Protein AF-A0A7Y2DEU7-F1 (afdb_monomer_lite)

Foldseek 3Di:
DVVVVVVVVVVVVVVVVVCVVCVPQDPPDPCCVPCVVVPQDPVNVVVVVVVVVDDPCCVVVVVVVVD

pLDDT: mean 76.3, std 12.98, range [54.78, 96.19]

Secondary structure (DSSP, 8-state):
-HHHHHHHHHHHHHHHHHHHHHTT--TTSHHHHHHGGGT--HHHHHHHHHHHT--HHHHHHHHHHH-

Sequence (67 aa):
MVGILSFLGFTMLVGIISYFATRTTDEKSSDGYFLGGRSLTAGVIAGSLLLTNLSTEQIVGLNGSAY

Structure (mmCIF, N/CA/C/O backbone):
data_AF-A0A7Y2DEU7-F1
#
_entry.id   AF-A0A7Y2DEU7-F1
#
loop_
_atom_site.group_PDB
_atom_site.id
_atom_site.type_symbol
_atom_site.label_atom_id
_atom_site.label_alt_id
_atom_site.label_comp_id
_atom_site.label_asym_id
_atom_site.label_entity_id
_atom_site.label_seq_id
_atom_site.pdbx_PDB_ins_code
_atom_site.Cartn_x
_atom_site.Cartn_y
_atom_site.Cartn_z
_atom_site.occupancy
_atom_site.B_iso_or_equiv
_atom_site.auth_seq_id
_atom_site.auth_comp_id
_atom_site.auth_asym_id
_atom_site.auth_atom_id
_atom_site.pdbx_PDB_model_num
ATOM 1 N N . MET A 1 1 ? 1.297 6.939 -23.763 1.00 69.81 1 MET A N 1
ATOM 2 C CA . MET A 1 1 ? -0.168 6.925 -23.543 1.00 69.81 1 MET A CA 1
ATOM 3 C C . MET A 1 1 ? -0.567 5.922 -22.459 1.00 69.81 1 MET A C 1
ATOM 5 O O . MET A 1 1 ? -1.035 6.357 -21.419 1.00 69.81 1 MET A O 1
ATOM 9 N N . VAL A 1 2 ? -0.311 4.617 -22.636 1.00 89.19 2 VAL A N 1
ATOM 10 C CA . VAL A 1 2 ? -0.712 3.563 -21.673 1.00 89.19 2 VAL A CA 1
ATOM 11 C C . VAL A 1 2 ? -0.125 3.760 -20.267 1.00 89.19 2 VAL A C 1
ATOM 13 O O . VAL A 1 2 ? -0.864 3.647 -19.300 1.00 89.19 2 VAL A O 1
ATOM 16 N N . GLY A 1 3 ? 1.153 4.148 -20.143 1.00 90.00 3 GLY A N 1
ATOM 17 C CA . GLY A 1 3 ? 1.799 4.340 -18.832 1.00 90.00 3 GLY A CA 1
ATOM 18 C C . GLY A 1 3 ? 1.193 5.453 -17.964 1.00 90.00 3 GLY A C 1
ATOM 19 O O . GLY A 1 3 ? 1.073 5.305 -16.752 1.00 90.00 3 GLY A O 1
ATOM 20 N N . ILE A 1 4 ? 0.755 6.557 -18.579 1.00 93.38 4 ILE A N 1
ATOM 21 C CA . ILE A 1 4 ? 0.091 7.659 -17.860 1.00 93.38 4 ILE A CA 1
ATOM 22 C C . ILE A 1 4 ? -1.310 7.222 -17.421 1.00 93.38 4 ILE A C 1
ATOM 24 O O . ILE A 1 4 ? -1.727 7.509 -16.303 1.00 93.38 4 ILE A O 1
ATOM 28 N N . LEU A 1 5 ? -2.013 6.480 -18.282 1.00 94.62 5 LEU A N 1
ATOM 29 C CA . LEU A 1 5 ? -3.335 5.945 -17.974 1.00 94.62 5 LEU A CA 1
ATOM 30 C C . LEU A 1 5 ? -3.280 4.933 -16.819 1.00 94.62 5 LEU A C 1
ATOM 32 O O . LEU A 1 5 ? -4.117 4.985 -15.923 1.00 94.62 5 LEU A O 1
ATOM 36 N N . SER A 1 6 ? -2.279 4.045 -16.807 1.00 93.25 6 SER A N 1
ATOM 37 C CA . SER A 1 6 ? -2.083 3.074 -15.725 1.00 93.25 6 SER A CA 1
ATOM 38 C C . SER A 1 6 ? -1.659 3.739 -14.419 1.00 93.25 6 SER A C 1
ATOM 40 O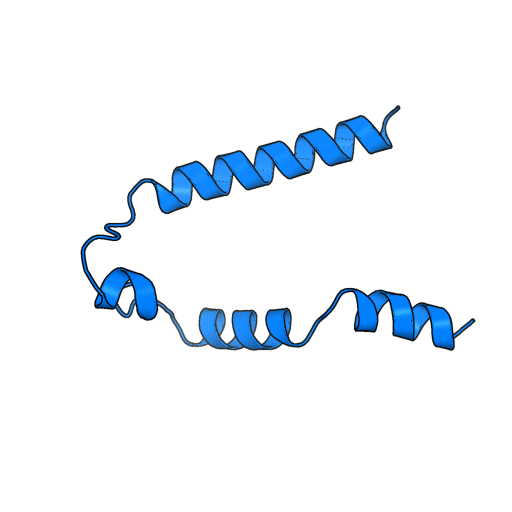 O . SER A 1 6 ? -2.150 3.345 -13.365 1.00 93.25 6 SER A O 1
ATOM 42 N N . PHE A 1 7 ? -0.796 4.761 -14.481 1.00 92.81 7 PHE A N 1
ATOM 43 C CA . PHE A 1 7 ? -0.410 5.544 -13.306 1.00 92.81 7 PHE A CA 1
ATOM 44 C C . PHE A 1 7 ? -1.637 6.202 -12.671 1.00 92.81 7 PHE A C 1
ATOM 46 O O . PHE A 1 7 ? -1.953 5.928 -11.519 1.00 92.81 7 PHE A O 1
ATOM 53 N N . LEU A 1 8 ? -2.384 6.991 -13.450 1.00 96.19 8 LEU A N 1
ATOM 54 C CA . LEU A 1 8 ? -3.575 7.681 -12.954 1.00 96.19 8 LEU A CA 1
ATOM 55 C C . LEU A 1 8 ? -4.651 6.700 -12.474 1.00 96.19 8 LEU A C 1
ATOM 57 O O . LEU A 1 8 ? -5.245 6.921 -11.421 1.00 96.19 8 LEU A O 1
ATOM 61 N N . GLY A 1 9 ? -4.871 5.603 -13.205 1.00 95.88 9 GLY A N 1
ATOM 62 C CA . GLY A 1 9 ? -5.831 4.568 -12.827 1.00 95.88 9 GLY A CA 1
ATOM 63 C C . GLY A 1 9 ? -5.485 3.905 -11.495 1.00 95.88 9 GLY A C 1
ATOM 64 O O . GLY A 1 9 ? -6.348 3.793 -10.626 1.00 95.88 9 GLY A O 1
ATOM 65 N N . PHE A 1 10 ? -4.223 3.516 -11.297 1.00 95.12 10 PHE A N 1
ATOM 66 C CA . PHE A 1 10 ? -3.788 2.882 -10.054 1.00 95.12 10 PHE A CA 1
ATOM 67 C C . PHE A 1 10 ? -3.774 3.868 -8.880 1.00 95.12 10 PHE A C 1
ATOM 69 O O . PHE A 1 10 ? -4.284 3.549 -7.808 1.00 95.12 10 PHE A O 1
ATOM 76 N N . THR A 1 11 ? -3.268 5.089 -9.079 1.00 95.06 11 THR A N 1
ATOM 77 C CA . THR A 1 11 ? -3.263 6.133 -8.043 1.00 95.06 11 THR A CA 1
ATOM 78 C C . THR A 1 11 ? -4.678 6.479 -7.588 1.00 95.06 11 THR A C 1
ATOM 80 O O . THR A 1 11 ? -4.932 6.562 -6.386 1.00 95.06 11 THR A O 1
ATOM 83 N N . MET A 1 12 ? -5.617 6.638 -8.525 1.00 95.81 12 MET A N 1
ATOM 84 C CA . MET A 1 12 ? -7.011 6.924 -8.194 1.00 95.81 12 MET A CA 1
ATOM 85 C C . MET A 1 12 ? -7.675 5.735 -7.491 1.00 95.81 12 MET A C 1
ATOM 87 O O . MET A 1 12 ? -8.371 5.939 -6.501 1.00 95.81 12 MET A O 1
ATOM 91 N N . LEU A 1 13 ? -7.419 4.502 -7.939 1.00 95.75 13 LEU A N 1
ATOM 92 C CA . LEU A 1 13 ? -7.914 3.288 -7.285 1.00 95.75 13 LEU A CA 1
ATOM 93 C C . LEU A 1 13 ? -7.454 3.212 -5.826 1.00 95.75 13 LEU A C 1
ATOM 95 O O . LEU A 1 13 ? -8.286 3.043 -4.934 1.00 95.75 13 LEU A O 1
ATOM 99 N N . VAL A 1 14 ? -6.153 3.378 -5.575 1.00 94.19 14 VAL A N 1
ATOM 100 C CA . VAL A 1 14 ? -5.596 3.354 -4.215 1.00 94.19 14 VAL A CA 1
ATOM 101 C C . VAL A 1 14 ? -6.202 4.476 -3.373 1.00 94.19 14 VAL A C 1
ATOM 103 O O . VAL A 1 14 ? -6.644 4.223 -2.255 1.00 94.19 14 VAL A O 1
ATOM 106 N N . GLY A 1 15 ? -6.297 5.695 -3.915 1.00 91.88 15 GLY A N 1
ATOM 107 C CA . GLY A 1 15 ? -6.898 6.833 -3.216 1.00 91.88 15 GLY A CA 1
ATOM 108 C C . GLY A 1 15 ? -8.361 6.598 -2.829 1.00 91.88 15 GLY A C 1
ATOM 109 O O . GLY A 1 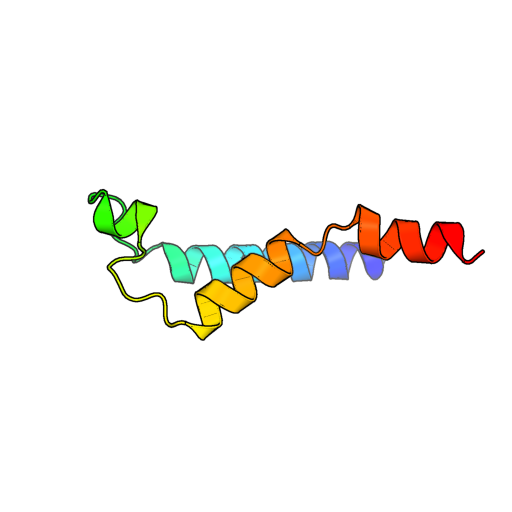15 ? -8.752 6.889 -1.699 1.00 91.88 15 GLY A O 1
ATOM 110 N N . ILE A 1 16 ? -9.155 6.016 -3.731 1.00 93.69 16 ILE A N 1
ATOM 111 C CA . ILE A 1 16 ? -10.562 5.683 -3.483 1.00 93.69 16 ILE A CA 1
ATOM 112 C C . ILE A 1 16 ? -10.682 4.626 -2.380 1.00 93.69 16 ILE A C 1
ATOM 114 O O . ILE A 1 16 ? -11.451 4.821 -1.437 1.00 93.69 16 ILE A O 1
ATOM 118 N N . ILE A 1 17 ? -9.922 3.529 -2.467 1.00 91.00 17 ILE A N 1
ATOM 119 C CA . ILE A 1 17 ? -9.959 2.457 -1.461 1.00 91.00 17 ILE A CA 1
ATOM 120 C C . ILE A 1 17 ? -9.554 2.999 -0.088 1.00 91.00 17 ILE A C 1
ATOM 122 O O . ILE A 1 17 ? -10.273 2.771 0.883 1.00 91.00 17 ILE A O 1
ATOM 126 N N . SER A 1 18 ? -8.462 3.763 -0.012 1.00 87.50 18 SER A N 1
ATOM 127 C CA . SER A 1 18 ? -8.003 4.381 1.236 1.00 87.50 18 SER A CA 1
ATOM 128 C C . SER A 1 18 ? -9.050 5.327 1.821 1.00 87.50 18 SER A C 1
ATOM 130 O O . SER A 1 18 ? -9.326 5.271 3.014 1.00 87.50 18 SER A O 1
ATOM 132 N N . TYR A 1 19 ? -9.702 6.147 0.992 1.00 85.31 19 TYR A N 1
ATOM 133 C CA . TYR A 1 19 ? -10.768 7.034 1.458 1.00 85.31 19 TYR A CA 1
ATOM 134 C C . TYR A 1 19 ? -11.956 6.252 2.034 1.00 85.31 19 TYR A C 1
ATOM 136 O O . TYR A 1 19 ? -12.432 6.561 3.125 1.00 85.31 19 TYR A O 1
ATOM 144 N N . PHE A 1 20 ? -12.420 5.207 1.343 1.00 84.81 20 PHE A N 1
ATOM 145 C CA . PHE A 1 20 ? -13.514 4.374 1.844 1.00 84.81 20 PHE A CA 1
ATOM 146 C C . PHE A 1 20 ? -13.139 3.565 3.090 1.00 84.81 20 PHE A C 1
ATOM 148 O O . PHE A 1 20 ? -13.999 3.368 3.946 1.00 84.81 20 PHE A O 1
ATOM 155 N N . ALA A 1 21 ? -11.887 3.126 3.213 1.00 81.06 21 ALA A N 1
ATOM 156 C CA . ALA A 1 21 ? -11.400 2.419 4.393 1.00 81.06 21 ALA A CA 1
ATOM 157 C C . ALA A 1 21 ? -11.276 3.351 5.612 1.00 81.06 21 ALA A C 1
ATOM 159 O O . ALA A 1 21 ? -11.685 2.977 6.708 1.00 81.06 21 ALA A O 1
ATOM 160 N N . THR A 1 22 ? -10.782 4.579 5.424 1.00 76.88 22 THR A N 1
ATOM 161 C CA . THR A 1 22 ? -10.527 5.526 6.522 1.00 76.88 22 THR A CA 1
ATOM 162 C C . THR A 1 22 ? -11.761 6.344 6.921 1.00 76.88 22 THR A C 1
ATOM 164 O O . THR A 1 22 ? -11.845 6.795 8.058 1.00 76.88 22 THR A O 1
ATOM 167 N N . ARG A 1 23 ? -12.775 6.511 6.055 1.00 73.44 23 ARG A N 1
ATOM 168 C CA . ARG A 1 23 ? -13.948 7.371 6.352 1.00 73.44 23 ARG A CA 1
ATOM 169 C C . ARG A 1 23 ? -14.788 6.950 7.566 1.00 73.44 23 ARG A C 1
ATOM 171 O O . ARG A 1 23 ? -15.637 7.723 7.998 1.00 73.44 23 ARG A O 1
ATOM 178 N N . THR A 1 24 ? -14.642 5.712 8.039 1.00 64.75 24 THR A N 1
ATOM 179 C CA . THR A 1 24 ? -15.370 5.193 9.208 1.00 64.75 24 THR A CA 1
ATOM 180 C C . THR A 1 24 ? -14.509 5.138 10.469 1.00 64.75 24 THR A C 1
ATOM 182 O O . THR A 1 24 ? -15.014 4.740 11.518 1.00 64.75 24 THR A O 1
ATOM 185 N N . THR A 1 25 ? -13.228 5.505 10.370 1.00 61.47 25 THR A N 1
ATOM 186 C CA . THR A 1 25 ? -12.306 5.546 11.504 1.00 61.47 25 THR A CA 1
ATOM 187 C C . THR A 1 25 ? -12.598 6.780 12.349 1.00 61.47 25 THR A C 1
ATOM 189 O O . THR A 1 25 ? -12.646 7.905 11.852 1.00 61.47 25 THR A O 1
ATOM 192 N N . ASP A 1 26 ? -12.821 6.559 13.641 1.00 54.78 26 ASP A N 1
ATOM 193 C CA . ASP A 1 26 ? -13.089 7.614 14.613 1.00 54.78 26 ASP A CA 1
ATOM 194 C C . ASP A 1 26 ? -11.756 8.221 15.094 1.00 54.78 26 ASP A C 1
ATOM 196 O O . ASP A 1 26 ? -11.119 7.739 16.029 1.00 54.78 26 ASP A O 1
ATOM 200 N N . GLU A 1 27 ? -11.304 9.276 14.415 1.00 58.00 27 GLU A N 1
ATOM 201 C CA . GLU A 1 27 ? -10.050 10.008 14.691 1.00 58.00 27 GLU A CA 1
ATOM 202 C C . GLU A 1 27 ? -10.135 10.908 15.949 1.00 58.00 27 GLU A C 1
ATOM 204 O O . GLU A 1 27 ? -9.217 11.669 16.251 1.00 58.00 27 GLU A O 1
ATOM 209 N N . LYS A 1 28 ? -11.250 10.872 16.696 1.00 56.28 28 LYS A N 1
ATOM 210 C CA . LYS A 1 28 ? -11.492 11.757 17.853 1.00 56.28 28 LYS A CA 1
ATOM 211 C C . LYS A 1 28 ? -10.826 11.303 19.154 1.00 56.28 28 LYS A C 1
ATOM 213 O O . LYS A 1 28 ? -10.829 12.063 20.121 1.00 56.28 28 LYS A O 1
ATOM 218 N N . SER A 1 29 ? -10.266 10.094 19.202 1.00 57.88 29 SER A N 1
ATOM 219 C CA . SER A 1 29 ? -9.565 9.563 20.378 1.00 57.88 29 SER A CA 1
ATOM 220 C C . SER A 1 29 ? -8.094 9.293 20.061 1.00 57.88 29 SER A C 1
ATOM 222 O O . SER A 1 29 ? -7.793 8.624 19.072 1.00 57.88 29 SER A O 1
ATOM 224 N N . SER A 1 30 ? -7.177 9.754 20.925 1.00 56.59 30 SER A N 1
ATOM 225 C CA . SER A 1 30 ? -5.727 9.493 20.811 1.00 56.59 30 SER A CA 1
ATOM 226 C C . SER A 1 30 ? -5.394 8.005 20.657 1.00 56.59 30 SER A C 1
ATOM 228 O O . SER A 1 30 ? -4.439 7.662 19.965 1.00 56.59 30 SER A O 1
ATOM 230 N N . ASP A 1 31 ? -6.198 7.111 21.236 1.00 55.44 31 ASP A N 1
ATOM 231 C CA . ASP A 1 31 ? -5.998 5.661 21.107 1.00 55.44 31 ASP A CA 1
ATOM 232 C C . ASP A 1 31 ? -6.337 5.136 19.700 1.00 55.44 31 ASP A C 1
ATOM 234 O O . ASP A 1 31 ? -5.733 4.172 19.222 1.00 55.44 31 ASP A O 1
ATOM 238 N N . GLY A 1 32 ? -7.287 5.774 19.010 1.00 58.75 32 GLY A N 1
ATOM 239 C CA . GLY A 1 32 ? -7.612 5.491 17.611 1.00 58.75 32 GLY A CA 1
ATOM 240 C C . GLY A 1 32 ? -6.513 5.978 16.668 1.00 58.75 32 GLY A C 1
ATOM 241 O O . GLY A 1 32 ? -6.080 5.225 15.800 1.00 58.75 32 GLY A O 1
ATOM 242 N N . TYR A 1 33 ? -6.001 7.187 16.916 1.00 62.47 33 TYR A N 1
ATOM 243 C CA . TYR A 1 33 ? -4.981 7.840 16.090 1.00 62.47 33 TYR A CA 1
ATOM 244 C C . TYR A 1 33 ? -3.596 7.174 16.185 1.00 62.47 33 TYR A C 1
ATOM 246 O O . TYR A 1 33 ? -2.934 6.970 15.170 1.00 62.47 33 TYR A O 1
ATOM 254 N N . PHE A 1 34 ? -3.147 6.803 17.393 1.00 60.59 34 PHE A N 1
ATOM 255 C CA . PHE A 1 34 ? -1.790 6.272 17.606 1.00 60.59 34 PHE A CA 1
ATOM 256 C C . PHE A 1 34 ? -1.699 4.740 17.642 1.00 60.59 34 PHE A C 1
ATOM 258 O O . PHE A 1 34 ? -0.640 4.192 17.342 1.00 60.59 34 PHE A O 1
ATOM 265 N N . LEU A 1 35 ? -2.776 4.035 18.007 1.00 60.44 35 LEU A N 1
ATOM 266 C CA . LEU A 1 35 ? -2.767 2.571 18.165 1.00 60.44 35 LEU A CA 1
ATOM 267 C C . LEU A 1 35 ? -3.798 1.853 17.282 1.00 60.44 35 LEU A C 1
ATOM 269 O O . LEU A 1 35 ? -3.976 0.640 17.438 1.00 60.44 35 LEU A O 1
ATOM 273 N N . GLY A 1 36 ? -4.513 2.563 16.396 1.00 63.94 36 GLY A N 1
ATOM 274 C CA . GLY A 1 36 ? -5.595 1.974 15.599 1.00 63.94 36 GLY A CA 1
ATOM 275 C C . GLY A 1 36 ? -6.630 1.258 16.476 1.00 63.94 36 GLY A C 1
ATOM 276 O O . GLY A 1 36 ? -7.102 0.177 16.122 1.00 63.94 36 GLY A O 1
ATOM 277 N N . GLY A 1 37 ? -6.880 1.770 17.690 1.00 61.53 37 GLY A N 1
ATOM 278 C CA . GLY A 1 37 ? -7.808 1.171 18.653 1.00 61.53 37 GLY A CA 1
ATOM 279 C C . GLY A 1 37 ? -7.384 -0.195 19.211 1.00 61.53 37 GLY A C 1
ATOM 280 O O . GLY A 1 37 ? -8.254 -0.989 19.559 1.00 61.53 37 GLY A O 1
ATOM 281 N N . ARG A 1 38 ? -6.075 -0.500 19.293 1.00 64.50 38 ARG A N 1
ATOM 282 C CA . ARG A 1 38 ? -5.522 -1.822 19.695 1.00 64.50 38 ARG A CA 1
ATOM 283 C C . ARG A 1 38 ? -5.823 -2.958 18.702 1.00 64.50 38 ARG A C 1
ATOM 285 O O . ARG A 1 38 ? -5.604 -4.122 19.028 1.00 64.50 38 ARG A O 1
ATOM 292 N N . SER A 1 39 ? -6.282 -2.640 17.490 1.00 59.75 39 SER A N 1
ATOM 293 C CA . SER A 1 39 ? -6.627 -3.625 16.453 1.00 59.75 39 SER A CA 1
ATOM 294 C C . SER A 1 39 ? -5.424 -4.098 15.615 1.00 59.75 39 SER A C 1
ATOM 296 O O . SER A 1 39 ? -5.565 -5.000 14.782 1.00 59.75 39 SER A O 1
ATOM 298 N N . LEU A 1 40 ? -4.242 -3.499 15.790 1.00 64.56 40 LEU A N 1
ATOM 299 C CA . LEU A 1 40 ? -3.050 -3.813 14.999 1.00 64.56 40 LEU A CA 1
ATOM 300 C C . LEU A 1 40 ? -2.448 -5.152 15.446 1.00 64.56 40 LEU A C 1
ATOM 302 O O . LEU A 1 40 ? -1.727 -5.245 16.436 1.00 64.56 40 LEU A O 1
ATOM 306 N N . THR A 1 41 ? -2.764 -6.212 14.702 1.00 72.94 41 THR A N 1
ATOM 307 C CA . THR A 1 41 ? -2.204 -7.556 14.916 1.00 72.94 41 THR A CA 1
ATOM 308 C C . THR A 1 41 ? -0.701 -7.566 14.603 1.00 72.94 41 THR A C 1
ATOM 310 O O . THR A 1 41 ? -0.244 -6.810 13.745 1.00 72.94 41 THR A O 1
ATOM 313 N N . ALA A 1 42 ? 0.072 -8.454 15.243 1.00 77.19 42 ALA A N 1
ATOM 314 C CA . ALA A 1 42 ? 1.533 -8.552 15.098 1.00 77.19 42 ALA A CA 1
ATOM 315 C C . ALA A 1 42 ? 2.031 -8.561 13.635 1.00 77.19 42 ALA A C 1
ATOM 317 O O . ALA A 1 42 ? 3.064 -7.967 13.334 1.00 77.19 42 ALA A O 1
ATOM 318 N N . GLY A 1 43 ? 1.273 -9.166 12.712 1.00 80.88 43 GLY A N 1
ATOM 319 C CA . GLY A 1 43 ? 1.594 -9.160 11.281 1.00 80.88 43 GLY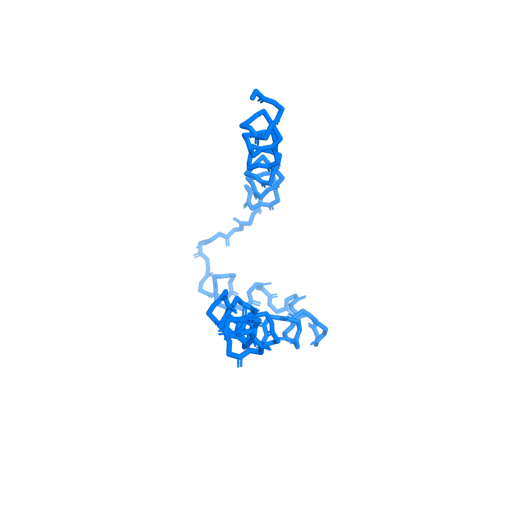 A CA 1
ATOM 320 C C . GLY A 1 43 ? 1.555 -7.770 10.633 1.00 80.88 43 GLY A C 1
ATOM 321 O O . GLY A 1 43 ? 2.412 -7.463 9.811 1.00 80.88 43 GLY A O 1
ATOM 322 N N . VAL A 1 44 ? 0.619 -6.902 11.031 1.00 80.75 44 VAL A N 1
ATOM 323 C CA . VAL A 1 44 ? 0.518 -5.528 10.502 1.00 80.75 44 VAL A CA 1
ATOM 324 C C . VAL A 1 44 ? 1.685 -4.676 10.999 1.00 80.75 44 VAL A C 1
ATOM 326 O O . VAL A 1 44 ? 2.266 -3.917 10.229 1.00 80.75 44 VAL A O 1
ATOM 329 N N . ILE A 1 45 ? 2.080 -4.855 12.263 1.00 80.38 45 ILE A N 1
ATOM 330 C CA . ILE A 1 45 ? 3.228 -4.159 12.859 1.00 80.38 45 ILE A CA 1
ATOM 331 C C . ILE A 1 45 ? 4.530 -4.587 12.168 1.00 80.38 45 ILE A C 1
ATOM 333 O O . ILE A 1 45 ? 5.298 -3.736 11.723 1.00 80.38 45 ILE A O 1
ATOM 337 N N . ALA A 1 46 ? 4.762 -5.897 12.022 1.00 84.06 46 ALA A N 1
ATOM 338 C CA . ALA A 1 46 ? 5.939 -6.418 11.328 1.00 84.06 46 ALA A CA 1
ATOM 339 C C . ALA A 1 46 ? 5.980 -5.965 9.859 1.00 84.06 46 ALA A C 1
ATOM 341 O O . ALA A 1 46 ? 7.020 -5.514 9.384 1.00 84.06 46 ALA A O 1
ATOM 342 N N . GLY A 1 47 ? 4.841 -6.015 9.160 1.00 84.00 47 GLY A N 1
ATOM 343 C CA . GLY A 1 47 ? 4.716 -5.530 7.787 1.00 84.00 47 GLY A CA 1
ATOM 344 C C . GLY A 1 47 ? 5.034 -4.041 7.661 1.00 84.00 47 GLY A C 1
ATOM 345 O O . GLY A 1 47 ? 5.818 -3.663 6.796 1.00 84.00 47 GLY A O 1
ATOM 346 N N . SER A 1 48 ? 4.506 -3.202 8.556 1.00 83.19 48 SER A N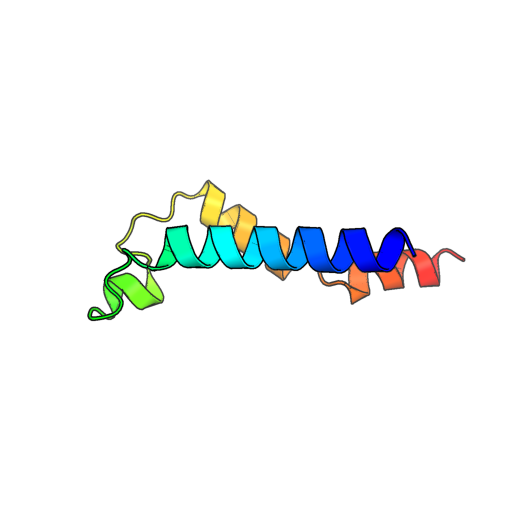 1
ATOM 347 C CA . SER A 1 48 ? 4.820 -1.771 8.576 1.00 83.19 48 SER A CA 1
ATOM 348 C C . SER A 1 48 ? 6.309 -1.520 8.813 1.00 83.19 48 SER A C 1
ATOM 350 O O . SER A 1 48 ? 6.885 -0.700 8.112 1.00 83.19 48 SER A O 1
ATOM 352 N N . LEU A 1 49 ? 6.950 -2.225 9.752 1.00 83.62 49 LEU A N 1
ATOM 353 C CA . LEU A 1 49 ? 8.384 -2.060 10.024 1.00 83.62 49 LEU A CA 1
ATOM 354 C C . LEU A 1 49 ? 9.261 -2.481 8.838 1.00 83.62 49 LEU A C 1
ATOM 356 O O . LEU A 1 49 ? 10.264 -1.821 8.564 1.00 83.62 49 LEU A O 1
ATOM 360 N N . LEU A 1 50 ? 8.881 -3.550 8.129 1.00 84.38 50 LEU A N 1
ATOM 361 C CA . LEU A 1 50 ? 9.559 -3.989 6.907 1.00 84.38 50 LEU A CA 1
ATOM 362 C C . LEU A 1 50 ? 9.383 -2.975 5.776 1.00 84.38 50 LEU A C 1
ATOM 364 O O . LEU A 1 50 ? 10.367 -2.601 5.149 1.00 84.38 50 LEU A O 1
ATOM 368 N N . LEU A 1 51 ? 8.156 -2.498 5.547 1.00 83.81 51 LEU A N 1
ATOM 369 C CA . LEU A 1 51 ? 7.861 -1.493 4.523 1.00 83.81 51 LEU A CA 1
ATOM 370 C C . LEU A 1 51 ? 8.579 -0.167 4.806 1.00 83.81 51 LEU A C 1
ATOM 372 O O . LEU A 1 51 ? 9.102 0.442 3.882 1.00 83.81 51 LEU A O 1
ATOM 376 N N . THR A 1 52 ? 8.687 0.247 6.070 1.00 82.81 52 THR A N 1
ATOM 377 C CA . THR A 1 52 ? 9.471 1.429 6.466 1.00 82.81 52 THR A CA 1
ATOM 378 C C . THR A 1 52 ? 10.974 1.237 6.236 1.00 82.81 52 THR A C 1
ATOM 380 O O . THR A 1 52 ? 11.679 2.204 5.965 1.00 82.81 52 THR A O 1
ATOM 383 N N . ASN A 1 53 ? 11.474 0.000 6.322 1.00 79.69 53 ASN A N 1
ATOM 384 C CA . ASN A 1 53 ? 12.871 -0.341 6.030 1.00 79.69 53 ASN A CA 1
ATOM 385 C C . ASN A 1 53 ? 13.144 -0.632 4.545 1.00 79.69 53 ASN A C 1
ATOM 387 O O . ASN A 1 53 ? 14.276 -0.976 4.213 1.00 79.69 53 ASN A O 1
ATOM 391 N N . LEU A 1 54 ? 12.141 -0.529 3.668 1.00 78.56 54 LEU A N 1
ATOM 392 C CA . LEU A 1 54 ? 12.278 -0.688 2.222 1.00 78.56 54 LEU A CA 1
ATOM 393 C C . LEU A 1 54 ? 12.015 0.658 1.551 1.00 78.56 54 LEU A C 1
ATOM 395 O O . LEU A 1 54 ? 10.898 0.961 1.132 1.00 78.56 54 LEU A O 1
ATOM 399 N N . SER A 1 55 ? 13.058 1.474 1.447 1.00 78.31 55 SER A N 1
ATOM 400 C CA . SER A 1 55 ? 12.975 2.739 0.731 1.00 78.31 55 SER A CA 1
ATOM 401 C C . SER A 1 55 ? 13.147 2.541 -0.777 1.00 78.31 55 SER A C 1
ATOM 403 O O . SER A 1 55 ? 13.794 1.600 -1.256 1.00 78.31 55 SER A O 1
ATOM 405 N N . THR A 1 56 ? 12.580 3.462 -1.555 1.00 70.62 56 THR A N 1
ATOM 406 C CA . THR A 1 56 ? 12.785 3.515 -3.009 1.00 70.62 56 THR A CA 1
ATOM 407 C C . THR A 1 56 ? 14.265 3.625 -3.371 1.00 70.62 56 THR A C 1
ATOM 409 O O . THR A 1 56 ? 14.700 3.078 -4.382 1.00 70.62 56 THR A O 1
ATOM 412 N N . GLU A 1 57 ? 15.051 4.270 -2.514 1.00 69.44 57 GLU A N 1
ATOM 413 C CA . GLU A 1 57 ? 16.491 4.446 -2.644 1.00 69.44 57 GLU A CA 1
ATOM 414 C C . GLU A 1 57 ? 17.242 3.131 -2.469 1.00 69.44 57 GLU A C 1
ATOM 416 O O . GLU A 1 57 ? 18.224 2.901 -3.164 1.00 69.44 57 GLU A O 1
ATOM 421 N N . GLN A 1 58 ? 16.778 2.232 -1.602 1.00 67.25 58 GLN A N 1
ATOM 422 C CA . GLN A 1 58 ? 17.391 0.912 -1.466 1.00 67.25 58 GLN A CA 1
ATOM 423 C C . GLN A 1 58 ? 17.065 0.032 -2.668 1.00 67.25 58 GLN A C 1
ATOM 425 O O . GLN A 1 58 ? 17.950 -0.622 -3.207 1.00 67.25 58 GLN A O 1
ATOM 430 N N . ILE A 1 59 ? 15.818 0.041 -3.137 1.00 69.62 59 ILE A N 1
ATOM 431 C CA . ILE A 1 59 ? 15.411 -0.801 -4.267 1.00 69.62 59 ILE A CA 1
ATOM 432 C C . ILE A 1 59 ? 16.060 -0.314 -5.569 1.00 69.62 59 ILE A C 1
ATOM 434 O O . ILE A 1 59 ? 16.630 -1.112 -6.312 1.00 69.62 59 ILE A O 1
ATOM 438 N N . VAL A 1 60 ? 16.020 0.988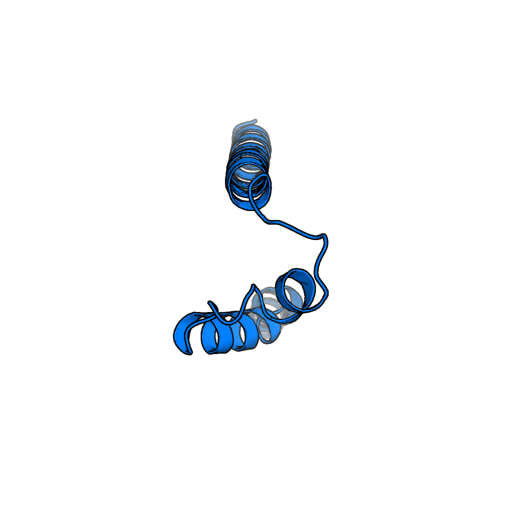 -5.849 1.00 71.94 60 VAL A N 1
ATOM 439 C CA . VAL A 1 60 ? 16.589 1.553 -7.081 1.00 71.94 60 VAL A CA 1
ATOM 440 C C . VAL A 1 60 ? 18.106 1.722 -6.968 1.00 71.94 60 VAL A C 1
ATOM 442 O O . VAL A 1 60 ? 18.814 1.443 -7.930 1.00 71.94 60 VAL A O 1
ATOM 445 N N . GLY A 1 61 ? 18.630 2.109 -5.804 1.00 69.38 61 GLY A N 1
ATOM 446 C CA . GLY A 1 61 ? 20.065 2.319 -5.582 1.00 69.38 61 GLY A CA 1
ATOM 447 C C . GLY A 1 61 ? 20.884 1.030 -5.519 1.00 69.38 61 GLY A C 1
ATOM 448 O O . GLY A 1 61 ? 22.027 1.027 -5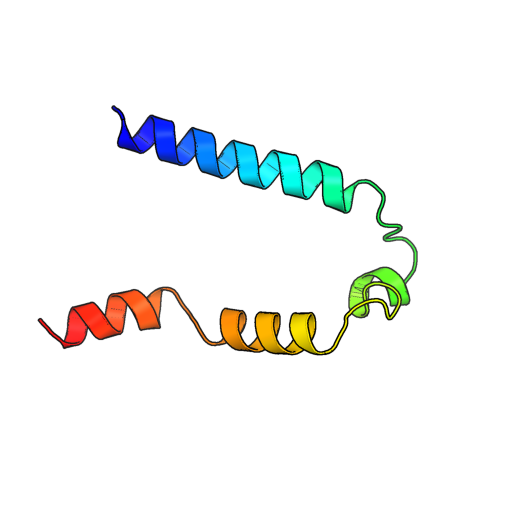.974 1.00 69.38 61 GLY A O 1
ATOM 449 N N . LEU A 1 62 ? 20.309 -0.085 -5.047 1.00 73.88 62 LEU A N 1
ATOM 450 C CA . LEU A 1 62 ? 20.967 -1.396 -5.114 1.00 73.88 62 LEU A CA 1
ATOM 451 C C . LEU A 1 62 ? 21.066 -1.893 -6.563 1.00 73.88 62 LEU A C 1
ATOM 453 O O . LEU A 1 62 ? 22.095 -2.431 -6.957 1.00 73.88 62 LEU A O 1
ATOM 457 N N . ASN A 1 63 ? 20.036 -1.638 -7.378 1.00 70.44 63 ASN A N 1
ATOM 458 C CA . ASN A 1 63 ? 20.094 -1.884 -8.819 1.00 70.44 63 ASN A CA 1
ATOM 459 C C . ASN A 1 63 ? 21.074 -0.924 -9.519 1.00 70.44 63 ASN A C 1
ATOM 461 O O . ASN A 1 63 ? 21.806 -1.353 -10.400 1.00 70.44 63 ASN A O 1
ATOM 465 N N . GLY A 1 64 ? 21.146 0.342 -9.100 1.00 68.88 64 GLY A N 1
ATOM 466 C CA . GLY A 1 64 ? 22.081 1.334 -9.643 1.00 68.88 64 GLY A CA 1
ATOM 467 C C . GLY A 1 64 ? 23.546 1.154 -9.226 1.00 68.88 64 GLY A C 1
ATOM 468 O O . GLY A 1 64 ? 24.408 1.709 -9.887 1.00 68.88 64 GLY A O 1
ATOM 469 N N . SER A 1 65 ? 23.838 0.403 -8.154 1.00 65.56 65 SER A N 1
ATOM 470 C CA . SER A 1 65 ? 25.210 -0.007 -7.788 1.00 65.56 65 SER A CA 1
ATOM 471 C C . SER A 1 65 ? 25.634 -1.334 -8.424 1.00 65.56 65 SER A C 1
ATOM 473 O O . SER A 1 65 ? 26.813 -1.676 -8.396 1.00 65.56 65 SER A O 1
ATOM 475 N N . ALA A 1 66 ? 24.676 -2.120 -8.927 1.00 65.00 66 ALA A N 1
ATOM 476 C CA . ALA A 1 66 ? 24.926 -3.415 -9.559 1.00 65.00 66 ALA A CA 1
ATOM 477 C C . ALA A 1 66 ? 25.217 -3.313 -11.071 1.00 65.00 66 ALA A C 1
ATOM 479 O O . ALA A 1 66 ? 25.667 -4.295 -11.662 1.00 65.00 66 ALA A O 1
ATOM 480 N N . TYR A 1 67 ? 24.965 -2.147 -11.672 1.00 57.47 67 TYR A N 1
ATOM 481 C CA . TYR A 1 67 ? 25.281 -1.776 -13.056 1.00 57.47 67 TYR A CA 1
ATOM 482 C C . TYR A 1 67 ? 26.266 -0.607 -13.071 1.00 57.47 67 TYR A C 1
ATOM 484 O O . TYR A 1 67 ? 27.018 -0.504 -14.065 1.00 57.47 67 TYR A O 1
#

Radius of gyration: 17.07 Å; chains: 1; bounding box: 41×21×45 Å